Protein AF-A0A3N5EL85-F1 (afdb_monomer)

Radius of gyration: 23.12 Å; Cα contacts (8 Å, |Δi|>4): 256; chains: 1; bounding box: 47×36×67 Å

pLDDT: mean 87.94, std 15.27, range [42.03, 98.69]

Secondary structure (DSSP, 8-state):
----PPP----TTSHHHHSPPPPEEEE-SBTTBPPTTBPBP-SS-EEEE-TTS-EEEPTT--TT-EEEEETTEEEEE-GGG--TT-EEEE-S-SBSTTSEEE-TTTT-----S-S-S--SS-S--TT---HHHHHHHHHHHHHHHHHS-------

Foldseek 3Di:
DDDPFAFDDDDCVDPLNQPFAAFAWDWAQAQLGRDPQFDFFDQFWKWAQHNVRDTATEPPGDGRWWWFDDPPHIYTGHSNRHHGGGTTGGDDDAVRNNRMHGDPCGRDDPDDDDPPPDDPCPDDDPPPDDVVVVVVVVVVCVVCVPVHDDDDDDD

Structure (mmCIF, N/CA/C/O backbone):
data_AF-A0A3N5EL85-F1
#
_entry.id   AF-A0A3N5EL85-F1
#
loop_
_atom_site.group_PDB
_atom_site.id
_atom_site.type_symbol
_atom_site.label_atom_id
_atom_site.label_alt_id
_atom_site.label_comp_id
_atom_site.label_asym_id
_atom_site.label_entity_id
_atom_site.label_seq_id
_atom_site.pdbx_PDB_ins_code
_atom_site.Cartn_x
_atom_site.Cartn_y
_atom_site.Cartn_z
_atom_site.occupancy
_atom_site.B_iso_or_equiv
_atom_site.auth_seq_id
_atom_site.auth_comp_id
_atom_site.auth_asym_id
_atom_site.auth_atom_id
_atom_site.pdbx_PDB_model_num
ATOM 1 N N . MET A 1 1 ? 32.805 -0.868 5.037 1.00 51.78 1 MET A N 1
ATOM 2 C CA . MET A 1 1 ? 31.927 -0.209 6.027 1.00 51.78 1 MET A CA 1
ATOM 3 C C . MET A 1 1 ? 30.800 -1.168 6.347 1.00 51.78 1 MET A C 1
ATOM 5 O O . MET A 1 1 ? 30.088 -1.551 5.430 1.00 51.78 1 MET A O 1
ATOM 9 N N . GLN A 1 2 ? 30.685 -1.606 7.598 1.00 52.22 2 GLN A N 1
ATOM 10 C CA . GLN A 1 2 ? 29.563 -2.425 8.049 1.00 52.22 2 GLN A CA 1
ATOM 11 C C . GLN A 1 2 ? 28.495 -1.452 8.562 1.00 52.22 2 GLN A C 1
ATOM 13 O O . GLN A 1 2 ? 28.734 -0.731 9.527 1.00 52.22 2 GLN A O 1
ATOM 18 N N . LEU A 1 3 ? 27.382 -1.330 7.837 1.00 61.56 3 LEU A N 1
ATOM 19 C CA . LEU A 1 3 ? 26.259 -0.482 8.236 1.00 61.56 3 LEU A CA 1
ATOM 20 C C . LEU A 1 3 ? 25.471 -1.222 9.322 1.00 61.56 3 LEU A C 1
ATOM 22 O O . LEU A 1 3 ? 24.742 -2.161 9.017 1.00 61.56 3 LEU A O 1
ATOM 26 N N . ASN A 1 4 ? 25.634 -0.814 10.580 1.00 74.62 4 ASN A N 1
ATOM 27 C CA . ASN A 1 4 ? 24.782 -1.268 11.679 1.00 74.62 4 ASN A CA 1
ATOM 28 C C . ASN A 1 4 ? 23.545 -0.367 11.735 1.00 74.62 4 ASN A C 1
ATOM 30 O O . ASN A 1 4 ? 23.573 0.691 12.358 1.00 74.62 4 ASN A O 1
ATOM 34 N N . LEU A 1 5 ? 22.485 -0.768 11.035 1.00 78.88 5 LEU A N 1
ATOM 35 C CA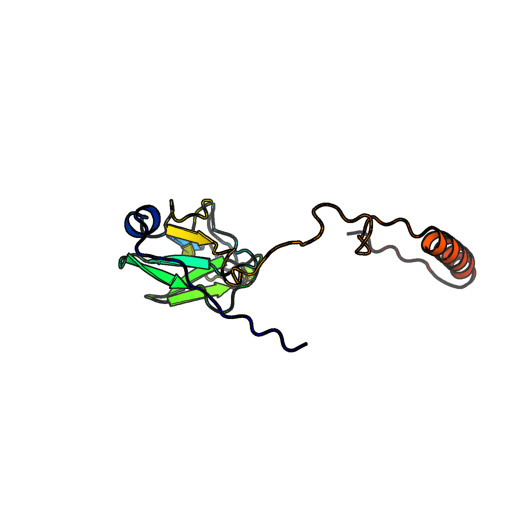 . LEU A 1 5 ? 21.182 -0.106 11.081 1.00 78.88 5 LEU A CA 1
ATOM 36 C C . LEU A 1 5 ? 20.292 -0.836 12.089 1.00 78.88 5 LEU A C 1
ATOM 38 O O . LEU A 1 5 ? 20.000 -2.018 11.913 1.00 78.88 5 LEU A O 1
ATOM 42 N N . THR A 1 6 ? 19.858 -0.131 13.131 1.00 87.75 6 THR A N 1
ATOM 43 C CA . THR A 1 6 ? 18.877 -0.639 14.098 1.00 87.75 6 THR A CA 1
ATOM 44 C C . THR A 1 6 ? 17.497 -0.112 13.730 1.00 87.75 6 THR A C 1
ATOM 46 O O . THR A 1 6 ? 17.339 1.083 13.485 1.00 87.75 6 THR A O 1
ATOM 49 N N . TYR A 1 7 ? 16.505 -1.001 13.691 1.00 90.00 7 TYR A N 1
ATOM 50 C CA . TYR A 1 7 ? 15.111 -0.621 13.488 1.00 90.00 7 TYR A CA 1
ATOM 51 C C . TYR A 1 7 ? 14.516 -0.039 14.775 1.00 90.00 7 TYR A C 1
ATOM 53 O O . TYR A 1 7 ? 14.559 -0.687 15.822 1.00 90.00 7 TYR A O 1
ATOM 61 N N . SER A 1 8 ? 13.911 1.141 14.681 1.00 92.44 8 SER A N 1
ATOM 62 C CA . SER A 1 8 ? 13.157 1.778 15.762 1.00 92.44 8 SER A CA 1
ATOM 63 C C . SER A 1 8 ? 11.663 1.740 15.427 1.00 92.44 8 SER A C 1
ATOM 65 O O . SER A 1 8 ? 11.279 2.367 14.438 1.00 92.44 8 SER A O 1
ATOM 67 N N . PRO A 1 9 ? 10.804 1.034 16.190 1.00 93.38 9 PRO A N 1
ATOM 68 C CA . PRO A 1 9 ? 9.358 1.039 15.958 1.00 93.38 9 PRO A CA 1
ATOM 69 C C . PRO A 1 9 ? 8.725 2.397 16.322 1.00 93.38 9 PRO A C 1
ATOM 71 O O . PRO A 1 9 ? 9.336 3.174 17.062 1.00 93.38 9 PRO A O 1
ATOM 74 N N . PRO A 1 10 ? 7.505 2.696 15.834 1.00 94.88 10 PRO A N 1
ATOM 75 C CA . PRO A 1 10 ? 6.747 3.859 16.283 1.00 94.88 10 PRO A CA 1
ATOM 76 C C . PRO A 1 10 ? 6.469 3.815 17.789 1.00 94.88 10 PRO A C 1
ATOM 78 O O . PRO A 1 10 ? 6.259 2.748 18.370 1.00 94.88 10 PRO A O 1
ATOM 81 N N . ASP A 1 11 ? 6.404 4.988 18.414 1.00 94.94 11 ASP A N 1
ATOM 82 C CA . ASP A 1 11 ? 5.936 5.110 19.791 1.00 94.94 11 ASP A CA 1
ATOM 83 C C . ASP A 1 11 ? 4.402 5.091 19.832 1.00 94.94 11 ASP A C 1
ATOM 85 O O . ASP A 1 11 ? 3.731 6.118 19.711 1.00 94.94 11 ASP A O 1
ATOM 89 N N . PHE A 1 12 ? 3.833 3.902 20.025 1.00 95.69 12 PHE A N 1
ATOM 90 C CA . PHE A 1 12 ? 2.384 3.712 20.134 1.00 95.69 12 PHE A CA 1
ATOM 91 C C . PHE A 1 12 ? 1.773 4.302 21.413 1.00 95.69 12 PHE A C 1
ATOM 93 O O . PHE A 1 12 ? 0.557 4.225 21.591 1.00 95.69 12 PHE A O 1
ATOM 100 N N . THR A 1 13 ? 2.570 4.900 22.308 1.00 94.81 13 THR A N 1
ATOM 101 C CA . THR A 1 13 ? 2.041 5.648 23.456 1.00 94.81 13 THR A CA 1
ATOM 102 C C . THR A 1 13 ? 1.599 7.066 23.095 1.00 94.81 13 THR A C 1
ATOM 104 O O . THR A 1 13 ? 0.884 7.704 23.869 1.00 94.81 13 THR A O 1
ATOM 107 N N . LEU A 1 14 ? 1.958 7.556 21.903 1.00 95.12 14 LEU A N 1
ATOM 108 C CA . LEU A 1 14 ? 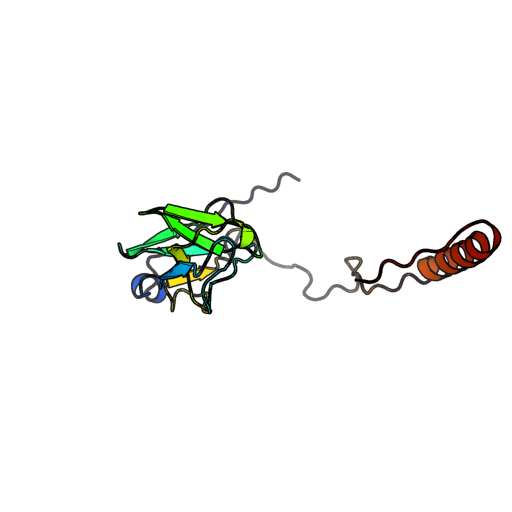1.581 8.891 21.456 1.00 95.12 14 LEU A CA 1
ATOM 109 C C . LEU A 1 14 ? 0.052 9.029 21.340 1.00 95.12 14 LEU A C 1
ATOM 111 O O . LEU A 1 14 ? -0.594 8.170 20.732 1.00 95.12 14 LEU A O 1
ATOM 115 N N . PRO A 1 15 ? -0.548 10.135 21.832 1.00 94.75 15 PRO A N 1
ATOM 116 C CA . PRO A 1 15 ? -2.002 10.286 21.868 1.00 94.75 15 PRO A CA 1
ATOM 117 C C . PRO A 1 15 ? -2.688 10.132 20.509 1.00 94.75 15 PRO A C 1
ATOM 119 O O . PRO A 1 15 ? -3.787 9.592 20.443 1.00 94.75 15 PRO A O 1
ATOM 122 N N . HIS A 1 16 ? -2.060 10.583 19.421 1.00 93.94 16 HIS A N 1
ATOM 123 C CA . HIS A 1 16 ? -2.655 10.456 18.090 1.00 93.94 16 HIS A CA 1
ATOM 124 C C . HIS A 1 16 ? -2.750 8.990 17.638 1.00 93.94 16 HIS A C 1
ATOM 126 O O . HIS A 1 16 ? -3.775 8.617 17.086 1.00 93.94 16 HIS A O 1
ATOM 132 N N . LEU A 1 17 ? -1.766 8.143 17.971 1.00 96.50 17 LEU A N 1
ATOM 133 C CA . LEU A 1 17 ? -1.780 6.710 17.649 1.00 96.50 17 LEU A CA 1
ATOM 134 C C . LEU A 1 17 ? -2.629 5.886 18.618 1.00 96.50 17 LEU A C 1
ATOM 136 O O . LEU A 1 17 ? -3.220 4.888 18.206 1.00 96.50 17 LEU A O 1
ATOM 140 N N . GLN A 1 18 ? -2.720 6.288 19.891 1.00 96.19 18 GLN A N 1
ATOM 141 C CA . GLN A 1 18 ? -3.610 5.654 20.873 1.00 96.19 18 GLN A CA 1
ATOM 142 C C . GLN A 1 18 ? -5.088 5.919 20.576 1.00 96.19 18 GLN A C 1
ATOM 144 O O . GLN A 1 18 ? -5.925 5.035 20.775 1.00 96.19 18 GLN A O 1
ATOM 149 N N . ASN A 1 19 ? -5.412 7.098 20.042 1.00 95.81 19 ASN A N 1
ATOM 150 C CA . ASN A 1 19 ? -6.785 7.502 19.730 1.00 95.81 19 ASN A CA 1
ATOM 151 C C . ASN A 1 19 ? -7.206 7.226 18.277 1.00 95.81 19 ASN A C 1
ATOM 153 O O . ASN A 1 19 ? -8.361 7.472 17.937 1.00 95.81 19 ASN A O 1
ATOM 157 N N . SER A 1 20 ? -6.313 6.701 17.433 1.00 97.69 20 SER A N 1
ATOM 158 C CA . SER A 1 20 ? -6.660 6.253 16.080 1.00 97.69 20 SER A CA 1
ATOM 159 C C . SER A 1 20 ? -7.846 5.276 16.055 1.00 97.69 20 SER A C 1
ATOM 161 O O . SER A 1 20 ? -7.982 4.424 16.935 1.00 97.69 20 SER A O 1
ATOM 163 N N . PRO A 1 21 ? -8.704 5.326 15.030 1.00 97.94 21 PRO A N 1
ATOM 164 C CA . PRO A 1 21 ? -9.696 4.282 14.823 1.00 97.94 21 PRO A CA 1
ATOM 165 C C . PRO A 1 21 ? -9.027 2.982 14.352 1.00 97.94 21 PRO A C 1
ATOM 167 O O . PRO A 1 21 ? -7.876 2.970 13.913 1.00 97.94 21 PRO A O 1
ATOM 170 N N . ALA A 1 22 ? -9.771 1.878 14.406 1.00 98.12 22 ALA A N 1
ATOM 171 C CA . ALA A 1 22 ? -9.407 0.693 13.638 1.00 98.12 22 ALA A CA 1
ATOM 172 C C . ALA A 1 22 ? -9.514 0.996 12.138 1.00 98.12 22 ALA A C 1
ATOM 174 O O . ALA A 1 22 ? -10.417 1.722 11.710 1.00 98.12 22 ALA A O 1
ATOM 175 N N . ALA A 1 23 ? -8.618 0.408 11.350 1.00 98.38 23 ALA A N 1
ATOM 176 C CA . ALA A 1 23 ? -8.619 0.575 9.911 1.00 98.38 23 ALA A CA 1
ATOM 177 C C . ALA A 1 23 ? -9.920 0.060 9.300 1.00 98.38 23 ALA A C 1
ATOM 179 O O . ALA A 1 23 ? -10.430 -1.011 9.649 1.00 98.38 23 ALA A O 1
ATOM 180 N N . ARG A 1 24 ? -10.466 0.834 8.363 1.00 98.38 24 ARG A N 1
ATOM 181 C CA . ARG A 1 24 ? -11.668 0.435 7.639 1.00 98.38 24 ARG A CA 1
ATOM 182 C C . ARG A 1 24 ? -11.307 -0.645 6.628 1.00 98.38 24 ARG A C 1
ATOM 184 O O . ARG A 1 24 ? -10.319 -0.527 5.907 1.00 98.38 24 ARG A O 1
ATOM 191 N N . LEU A 1 25 ? -12.142 -1.678 6.560 1.00 98.44 25 LEU A N 1
ATOM 192 C CA . LEU A 1 25 ? -11.962 -2.803 5.650 1.00 98.44 25 LEU A CA 1
ATOM 193 C C . LEU A 1 25 ? -13.159 -2.910 4.711 1.00 98.44 25 LEU A C 1
ATOM 195 O O . LEU A 1 25 ? -14.302 -2.796 5.156 1.00 98.44 25 LEU A O 1
ATOM 199 N N . LEU A 1 26 ? -12.904 -3.167 3.431 1.00 98.56 26 LEU A N 1
ATOM 200 C CA . LEU A 1 26 ? -13.935 -3.510 2.454 1.00 98.56 26 LEU A CA 1
ATOM 201 C C . LEU A 1 26 ? -13.591 -4.838 1.774 1.00 98.56 26 LEU A C 1
ATOM 203 O O . LEU A 1 26 ? -12.414 -5.107 1.529 1.00 98.56 26 LEU A O 1
ATOM 207 N N . PRO A 1 27 ? -14.593 -5.671 1.447 1.00 98.50 27 PRO A N 1
ATOM 208 C CA . PRO A 1 27 ? -14.347 -6.895 0.704 1.00 98.50 27 PRO A CA 1
ATOM 209 C C . PRO A 1 27 ? -13.904 -6.574 -0.729 1.00 98.50 27 PRO A C 1
ATOM 211 O O . PRO A 1 27 ? -14.482 -5.702 -1.384 1.00 98.50 27 PRO A O 1
ATOM 214 N N . ALA A 1 28 ? -12.932 -7.322 -1.248 1.00 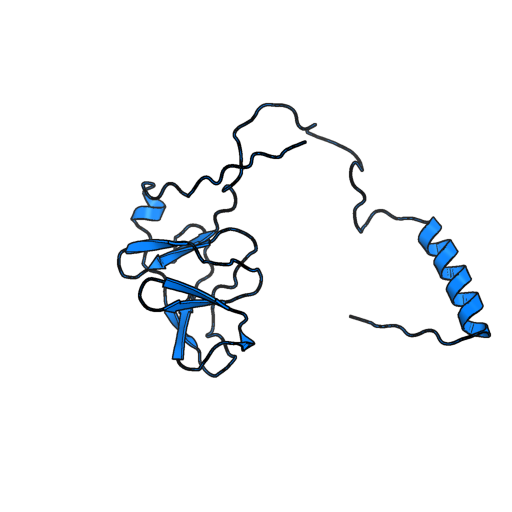98.50 28 ALA A N 1
ATOM 215 C CA . ALA A 1 28 ? -12.598 -7.315 -2.669 1.00 98.50 28 ALA A CA 1
ATOM 216 C C . ALA A 1 28 ? -13.835 -7.661 -3.515 1.00 98.50 28 ALA A C 1
ATOM 218 O O . ALA A 1 28 ? -14.557 -8.626 -3.230 1.00 98.50 28 ALA A O 1
ATOM 219 N N . THR A 1 29 ? -14.088 -6.869 -4.558 1.00 95.12 29 THR A N 1
ATOM 220 C CA . THR A 1 29 ? -15.327 -6.938 -5.353 1.00 95.12 29 THR A CA 1
ATOM 221 C C . THR A 1 29 ? -15.365 -8.172 -6.257 1.00 95.12 29 THR A C 1
ATOM 223 O O . THR A 1 29 ? -16.432 -8.756 -6.477 1.00 95.12 29 THR A O 1
ATOM 226 N N . ALA A 1 30 ? -14.196 -8.609 -6.730 1.00 98.12 30 ALA A N 1
ATOM 227 C CA . ALA A 1 30 ? -13.974 -9.833 -7.488 1.00 98.12 30 ALA A CA 1
ATOM 228 C C . ALA A 1 30 ? -12.516 -10.303 -7.345 1.00 98.12 30 ALA A C 1
ATOM 230 O O . ALA A 1 30 ? -11.673 -9.598 -6.789 1.00 98.12 30 ALA A O 1
ATOM 231 N N . ASP A 1 31 ? -12.213 -11.482 -7.887 1.00 98.62 31 ASP A N 1
ATOM 232 C CA . ASP A 1 31 ? -10.838 -11.964 -8.001 1.00 98.62 31 ASP A CA 1
ATOM 233 C C . ASP A 1 31 ? -9.979 -10.958 -8.778 1.00 98.62 31 ASP A C 1
ATOM 235 O O . ASP A 1 31 ? -10.336 -10.525 -9.873 1.00 98.62 31 ASP A O 1
ATOM 239 N N . GLY A 1 32 ? -8.842 -10.581 -8.196 1.00 98.06 32 GLY A N 1
ATOM 240 C CA . GLY A 1 32 ? -7.911 -9.619 -8.774 1.00 98.06 32 GLY A CA 1
ATOM 241 C C . GLY A 1 32 ? -8.341 -8.148 -8.705 1.00 98.06 32 GLY A C 1
ATOM 242 O O . GLY A 1 32 ? -7.611 -7.304 -9.225 1.00 98.06 32 GLY A O 1
ATOM 243 N N . ILE A 1 33 ? -9.491 -7.822 -8.094 1.00 97.88 33 ILE A N 1
ATOM 244 C CA . ILE A 1 33 ? -10.041 -6.457 -8.060 1.00 97.88 33 ILE A CA 1
ATOM 245 C C . ILE A 1 33 ? -10.127 -5.946 -6.617 1.00 97.88 33 ILE A C 1
ATOM 247 O O . ILE A 1 33 ? -10.951 -6.401 -5.820 1.00 97.88 33 ILE A O 1
ATOM 251 N N . ALA A 1 34 ? -9.284 -4.963 -6.296 1.00 97.62 34 ALA A N 1
ATOM 252 C CA . ALA A 1 34 ? -9.330 -4.249 -5.023 1.00 97.62 34 ALA A CA 1
ATOM 253 C C . ALA A 1 34 ? -10.588 -3.363 -4.931 1.00 97.62 34 ALA A C 1
ATOM 255 O O . ALA A 1 34 ? -11.058 -2.865 -5.957 1.00 97.62 34 ALA A O 1
ATOM 256 N N . PRO A 1 35 ? -11.149 -3.151 -3.729 1.00 98.06 35 PRO A N 1
ATOM 257 C CA . PRO A 1 35 ? -12.268 -2.236 -3.554 1.00 98.06 35 PRO A CA 1
ATOM 258 C C . PRO A 1 35 ? -11.843 -0.777 -3.763 1.00 98.06 35 PRO A C 1
ATOM 260 O O . PRO A 1 35 ? -10.672 -0.414 -3.611 1.00 98.06 35 PRO A O 1
ATOM 263 N N . ASP A 1 36 ? -12.819 0.079 -4.058 1.00 97.44 36 ASP A N 1
ATOM 264 C CA . ASP A 1 36 ? -12.594 1.517 -4.186 1.00 97.44 36 ASP A CA 1
ATOM 265 C C . ASP A 1 36 ? -11.978 2.098 -2.908 1.00 97.44 36 ASP A C 1
ATOM 267 O O . ASP A 1 36 ? -12.421 1.833 -1.787 1.00 97.44 36 ASP A O 1
ATOM 271 N N . GLY A 1 37 ? -10.947 2.925 -3.089 1.00 96.88 37 GLY A N 1
ATOM 272 C CA . GLY A 1 37 ? -10.246 3.562 -1.977 1.00 96.88 37 GLY A CA 1
ATOM 273 C C . GLY A 1 37 ? -9.314 2.636 -1.195 1.00 96.88 37 GLY A C 1
ATOM 274 O O . GLY A 1 37 ? -8.946 2.996 -0.079 1.00 96.88 37 GLY A O 1
ATOM 275 N N . PHE A 1 38 ? -8.923 1.479 -1.747 1.00 97.44 38 PHE A N 1
ATOM 276 C CA . PHE A 1 38 ? -7.868 0.657 -1.152 1.00 97.44 38 PHE A CA 1
ATOM 277 C C . PHE A 1 38 ? -6.599 1.473 -0.881 1.00 97.44 38 PHE A C 1
ATOM 279 O O . PHE A 1 38 ? -6.217 2.355 -1.666 1.00 97.44 38 PHE A O 1
ATOM 286 N N . HIS A 1 39 ? -5.956 1.152 0.238 1.00 97.88 39 HIS A N 1
ATOM 287 C CA . HIS A 1 39 ? -4.645 1.688 0.569 1.00 97.88 39 HIS A CA 1
ATOM 288 C C . HIS A 1 39 ? -3.580 0.945 -0.237 1.00 97.88 39 HIS A C 1
ATOM 290 O O . HIS A 1 39 ? -3.455 -0.278 -0.126 1.00 97.88 39 HIS A O 1
ATOM 296 N N . ALA A 1 40 ? -2.854 1.679 -1.078 1.00 96.75 40 ALA A N 1
ATOM 297 C CA . ALA A 1 40 ? -1.729 1.150 -1.836 1.00 96.75 40 ALA A CA 1
ATOM 298 C C . ALA A 1 40 ? -0.464 1.308 -0.994 1.00 96.75 40 ALA A C 1
ATOM 300 O O . ALA A 1 40 ? -0.147 2.415 -0.565 1.00 96.75 40 ALA A O 1
ATOM 301 N N . THR A 1 41 ? 0.246 0.210 -0.764 1.00 97.12 41 THR A N 1
ATOM 302 C CA . THR A 1 41 ? 1.453 0.223 0.063 1.00 97.12 41 THR A CA 1
ATOM 303 C C . THR A 1 41 ? 2.604 0.961 -0.620 1.00 97.12 41 THR A C 1
ATOM 305 O O . THR A 1 41 ? 2.797 0.910 -1.839 1.00 97.12 41 THR A O 1
ATOM 308 N N . SER A 1 42 ? 3.403 1.622 0.203 1.00 94.88 42 SER A N 1
ATOM 309 C CA . SER A 1 42 ? 4.683 2.243 -0.106 1.00 94.88 42 SER A CA 1
ATOM 310 C C . SER A 1 42 ? 5.836 1.234 0.014 1.00 94.88 42 SER A C 1
ATOM 312 O O . SER A 1 42 ? 5.649 0.022 0.133 1.00 94.88 42 SER A O 1
ATOM 314 N N . ASN A 1 43 ? 7.068 1.737 -0.026 1.00 92.88 43 ASN A N 1
ATOM 315 C CA . ASN A 1 43 ? 8.277 0.982 0.288 1.00 92.88 43 ASN A CA 1
ATOM 316 C C . ASN A 1 43 ? 8.731 1.126 1.755 1.00 92.88 43 ASN A C 1
ATOM 318 O O . ASN A 1 43 ? 9.774 0.576 2.118 1.00 92.88 43 ASN A O 1
ATOM 322 N N . PHE A 1 44 ? 7.998 1.871 2.586 1.00 94.81 44 PHE A N 1
ATOM 323 C CA . PHE A 1 44 ? 8.287 2.008 4.009 1.00 94.81 44 PHE A CA 1
ATOM 324 C C . PHE A 1 44 ? 7.593 0.909 4.836 1.00 94.81 44 PHE A C 1
ATOM 326 O O . PHE A 1 44 ? 6.678 0.232 4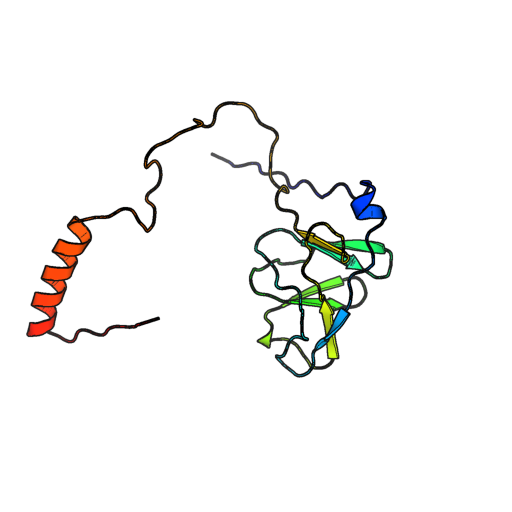.359 1.00 94.81 44 PHE A O 1
ATOM 333 N N . PRO A 1 45 ? 8.037 0.676 6.084 1.00 95.75 45 PRO A N 1
ATOM 334 C CA . PRO A 1 45 ? 7.279 -0.117 7.044 1.00 95.75 45 PRO A CA 1
ATOM 335 C C . PRO A 1 45 ? 5.926 0.534 7.325 1.00 95.75 45 PRO A C 1
ATOM 337 O O . PRO A 1 45 ? 5.866 1.726 7.620 1.00 95.75 45 PRO A O 1
ATOM 340 N N . GLU A 1 46 ? 4.858 -0.253 7.292 1.00 97.69 46 GLU A N 1
ATOM 341 C CA . GLU A 1 46 ? 3.496 0.238 7.501 1.00 97.69 46 GLU A CA 1
ATOM 342 C C . GLU A 1 46 ? 2.801 -0.549 8.599 1.00 97.69 46 GLU A C 1
ATOM 344 O O . GLU A 1 46 ? 2.921 -1.772 8.667 1.00 97.69 46 GLU A O 1
ATOM 349 N N . TYR A 1 47 ? 2.073 0.153 9.459 1.00 97.81 47 TYR A N 1
ATOM 350 C CA . TYR A 1 47 ? 1.310 -0.433 10.548 1.00 97.81 47 TYR A CA 1
ATOM 351 C C . TYR A 1 47 ? -0.174 -0.186 10.339 1.00 97.81 47 TYR A C 1
ATOM 353 O O . TYR A 1 47 ? -0.585 0.934 10.038 1.00 97.81 47 TYR A O 1
ATOM 361 N N . ILE A 1 48 ? -0.977 -1.221 10.569 1.00 98.31 48 ILE A N 1
ATOM 362 C CA . ILE A 1 48 ? -2.434 -1.149 10.490 1.00 98.31 48 ILE A CA 1
ATOM 363 C C . ILE A 1 48 ? -3.018 -1.413 11.866 1.00 98.31 48 ILE A C 1
ATOM 365 O O . ILE A 1 48 ? -2.684 -2.407 12.514 1.00 98.31 48 ILE A O 1
ATOM 369 N N . ARG A 1 49 ? -3.901 -0.522 12.311 1.00 98.19 49 ARG A N 1
ATOM 370 C CA . ARG A 1 49 ? -4.632 -0.692 13.559 1.00 98.19 49 ARG A CA 1
ATOM 371 C C . ARG A 1 49 ? -5.809 -1.629 13.335 1.00 98.19 49 ARG A C 1
ATOM 373 O O . ARG A 1 49 ? -6.773 -1.272 12.660 1.00 98.19 49 ARG A O 1
ATOM 380 N N . LEU A 1 50 ? -5.743 -2.829 13.897 1.00 97.31 50 LEU A N 1
ATOM 381 C CA . LEU A 1 50 ? -6.823 -3.807 13.794 1.00 97.31 50 LEU A CA 1
ATOM 382 C C . LEU A 1 50 ? -7.970 -3.482 14.759 1.00 97.31 50 LEU A C 1
ATOM 384 O O . LEU A 1 50 ? -7.846 -2.662 15.669 1.00 97.31 50 LEU A O 1
ATOM 388 N N . ALA A 1 51 ? -9.106 -4.159 14.572 1.00 94.94 51 ALA A N 1
ATOM 389 C CA . ALA A 1 51 ? -10.308 -3.962 15.385 1.00 94.94 51 ALA A CA 1
ATOM 390 C C . ALA A 1 51 ? -10.093 -4.219 16.892 1.00 94.94 51 ALA A C 1
ATOM 392 O O . ALA A 1 51 ? -10.807 -3.641 17.707 1.00 94.94 51 ALA A O 1
ATOM 393 N N . GLY A 1 52 ? -9.111 -5.047 17.271 1.00 92.31 52 GLY A N 1
ATOM 394 C CA . GLY A 1 52 ? -8.736 -5.272 18.672 1.00 92.31 52 GLY A CA 1
ATOM 395 C C . GLY A 1 52 ? -7.911 -4.136 19.296 1.00 92.31 52 GLY A C 1
ATOM 396 O O . GLY A 1 52 ? -7.640 -4.165 20.496 1.00 92.31 52 GLY A O 1
ATOM 397 N N . GLY A 1 53 ? -7.557 -3.113 18.511 1.00 93.81 53 GLY A N 1
ATOM 398 C CA . GLY A 1 53 ? -6.801 -1.939 18.940 1.00 93.81 53 GLY A CA 1
ATOM 399 C C . GLY A 1 53 ? -5.287 -2.070 18.783 1.00 93.81 53 GLY A C 1
ATOM 400 O O . GLY A 1 53 ? -4.587 -1.076 18.964 1.00 93.81 53 GLY A O 1
ATOM 401 N N . GLU A 1 54 ? -4.781 -3.251 18.429 1.00 95.38 54 GLU A N 1
ATOM 402 C CA . GLU A 1 54 ? -3.368 -3.488 18.162 1.00 95.38 54 GLU A CA 1
ATOM 403 C C . GLU A 1 54 ? -2.916 -2.861 16.839 1.00 95.38 54 GLU A C 1
ATOM 405 O O . GLU A 1 54 ? -3.611 -2.932 15.825 1.00 95.38 54 GLU A O 1
ATOM 410 N N . TRP A 1 55 ? -1.718 -2.278 16.846 1.00 97.81 55 TRP A N 1
ATOM 411 C CA . TRP A 1 55 ? -1.007 -1.887 15.634 1.00 97.81 55 TRP A CA 1
ATOM 412 C C . TRP A 1 55 ? -0.167 -3.063 15.145 1.00 97.81 55 TRP A C 1
ATOM 414 O O . TRP A 1 55 ? 0.747 -3.507 15.841 1.00 97.81 55 TRP A O 1
ATOM 424 N N . VAL A 1 56 ? -0.470 -3.562 13.951 1.00 97.69 56 VAL A N 1
ATOM 425 C CA . VAL A 1 56 ? 0.211 -4.714 13.351 1.00 97.69 56 VAL A CA 1
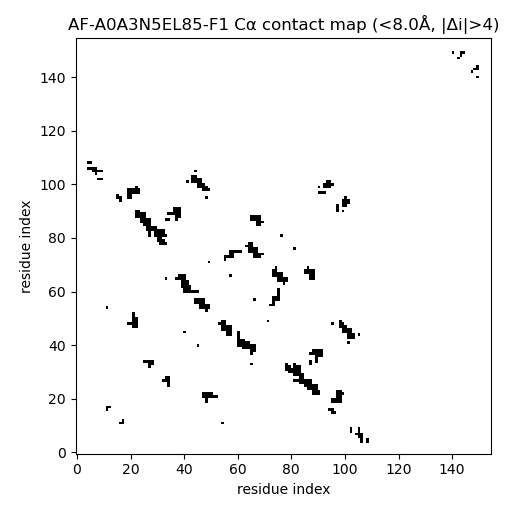ATOM 426 C C . VAL 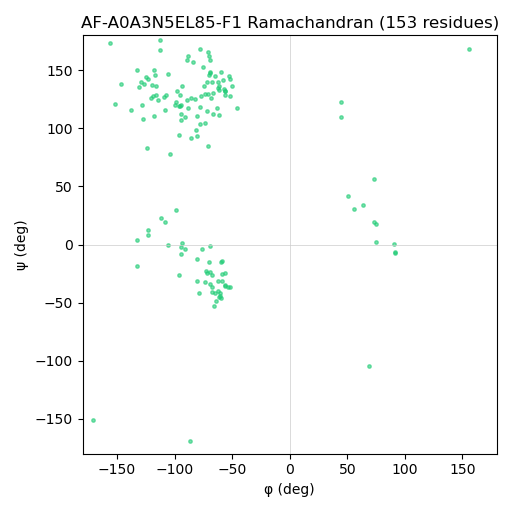A 1 56 ? 1.077 -4.244 12.194 1.00 97.69 56 VAL A C 1
ATOM 428 O O . VAL A 1 56 ? 0.596 -3.546 11.305 1.00 97.69 56 VAL A O 1
ATOM 431 N N . LEU A 1 57 ? 2.357 -4.620 12.217 1.00 97.31 57 LEU A N 1
ATOM 432 C CA . LEU A 1 57 ? 3.300 -4.346 11.134 1.00 97.31 57 LEU A CA 1
ATOM 433 C C . LEU A 1 57 ? 2.962 -5.212 9.917 1.00 97.31 57 LEU A C 1
ATOM 435 O O . LEU A 1 57 ? 2.847 -6.431 10.037 1.00 97.31 57 LEU A O 1
ATOM 439 N N . ALA A 1 58 ? 2.862 -4.593 8.745 1.00 96.94 58 ALA A N 1
ATOM 440 C CA . ALA A 1 58 ? 2.716 -5.287 7.476 1.00 96.94 58 ALA A CA 1
ATOM 441 C C . ALA A 1 58 ? 3.961 -6.160 7.190 1.00 96.94 58 ALA A C 1
ATOM 443 O O . ALA A 1 58 ? 5.069 -5.621 7.064 1.00 96.94 58 ALA A O 1
ATOM 444 N N . PRO A 1 59 ? 3.819 -7.496 7.096 1.00 95.56 59 PRO A N 1
ATOM 445 C CA . PRO A 1 59 ? 4.944 -8.377 6.810 1.00 95.56 59 PRO A CA 1
ATOM 446 C C . PRO A 1 59 ? 5.336 -8.286 5.335 1.00 95.56 59 PRO A C 1
ATOM 448 O O . PRO A 1 59 ? 4.495 -8.017 4.483 1.00 95.56 59 PRO A O 1
ATOM 451 N N . GLU A 1 60 ? 6.610 -8.545 5.031 1.00 91.81 60 GLU A N 1
ATOM 452 C CA . GLU A 1 60 ? 7.112 -8.622 3.646 1.00 91.81 60 GLU A CA 1
ATOM 453 C C . GLU A 1 60 ? 6.724 -7.397 2.786 1.00 91.81 60 GLU A C 1
ATOM 455 O O . GLU A 1 60 ? 6.324 -7.538 1.629 1.00 91.81 60 GLU A O 1
ATOM 460 N N . SER A 1 61 ? 6.823 -6.189 3.369 1.00 83.75 61 SER A N 1
ATOM 461 C CA . SER A 1 61 ? 6.381 -4.938 2.734 1.00 83.75 61 SER A CA 1
ATOM 462 C C . SER A 1 61 ? 6.927 -4.776 1.312 1.00 83.75 61 SER A C 1
ATOM 464 O O . SER A 1 61 ? 8.103 -5.029 1.024 1.00 83.75 61 SER A O 1
ATOM 466 N N . ARG A 1 62 ? 6.045 -4.332 0.418 1.00 89.69 62 ARG A N 1
ATOM 467 C CA . ARG A 1 62 ? 6.305 -4.115 -1.000 1.00 89.69 62 ARG A CA 1
ATOM 468 C C . ARG A 1 62 ? 5.470 -2.936 -1.477 1.00 89.69 62 ARG A C 1
ATOM 470 O O . ARG A 1 62 ? 4.284 -2.882 -1.181 1.00 89.69 62 ARG A O 1
ATOM 477 N N . MET A 1 63 ? 6.067 -2.079 -2.298 1.00 95.56 63 MET A N 1
ATOM 478 C CA . MET A 1 63 ? 5.360 -0.982 -2.957 1.00 95.56 63 MET A CA 1
ATOM 479 C C . MET A 1 63 ? 4.373 -1.495 -4.017 1.00 95.56 63 MET A C 1
ATOM 481 O O . MET A 1 63 ? 4.633 -2.510 -4.670 1.00 95.56 63 MET A O 1
ATOM 485 N N . ASP A 1 64 ? 3.271 -0.770 -4.197 1.00 95.69 64 ASP A N 1
ATOM 486 C CA . ASP A 1 64 ? 2.196 -1.063 -5.156 1.00 95.69 64 ASP A CA 1
ATOM 487 C C . ASP A 1 64 ? 1.456 -2.386 -4.873 1.00 95.69 64 ASP A C 1
ATOM 489 O O . ASP A 1 64 ? 1.018 -3.099 -5.784 1.00 95.69 64 ASP A O 1
ATOM 493 N N . ALA A 1 65 ? 1.318 -2.737 -3.594 1.00 97.12 65 ALA A N 1
ATOM 494 C CA . ALA A 1 65 ? 0.542 -3.880 -3.128 1.00 97.12 65 ALA A CA 1
ATOM 495 C C . ALA A 1 65 ? -0.701 -3.427 -2.339 1.00 97.12 65 ALA A C 1
ATOM 497 O O . ALA A 1 65 ? -0.947 -2.238 -2.132 1.00 97.12 65 ALA A O 1
ATOM 498 N N . VAL A 1 66 ? -1.521 -4.401 -1.948 1.00 97.75 66 VAL A N 1
ATOM 499 C CA . VAL A 1 66 ? -2.713 -4.215 -1.118 1.00 97.75 66 VAL A CA 1
ATOM 500 C C . VAL A 1 66 ? -2.561 -4.981 0.190 1.00 97.75 66 VAL A C 1
ATOM 502 O O . VAL A 1 66 ? -1.921 -6.035 0.235 1.00 97.75 66 VAL A O 1
ATOM 505 N N . LEU A 1 67 ? -3.184 -4.462 1.245 1.00 98.12 67 LEU A N 1
ATOM 506 C CA . LEU A 1 67 ? -3.195 -5.075 2.570 1.00 98.12 67 LEU A CA 1
ATOM 507 C C . LEU A 1 67 ? -4.500 -5.830 2.793 1.00 98.12 67 LEU A C 1
ATOM 509 O O . LEU A 1 67 ? -5.575 -5.229 2.777 1.00 98.12 67 LEU A O 1
ATOM 513 N N . VAL A 1 68 ? -4.398 -7.134 3.031 1.00 98.31 68 VAL A N 1
ATOM 514 C CA . VAL A 1 68 ? -5.524 -8.001 3.390 1.00 98.31 68 VAL A CA 1
ATOM 515 C C . VAL A 1 68 ? -5.420 -8.374 4.863 1.00 98.31 68 VAL A C 1
ATOM 517 O O . VAL A 1 68 ? -4.384 -8.864 5.306 1.00 98.31 68 VAL A O 1
ATOM 520 N N . VAL A 1 69 ? -6.497 -8.173 5.620 1.00 97.88 69 VAL A N 1
ATOM 521 C CA . VAL A 1 69 ? -6.575 -8.580 7.029 1.00 97.88 69 VAL A CA 1
ATOM 522 C C . VAL A 1 69 ? -7.031 -10.033 7.124 1.00 97.88 69 VAL A C 1
ATOM 524 O O . VAL A 1 69 ? -8.083 -10.401 6.599 1.00 97.88 69 VAL A O 1
ATOM 527 N N . GLN A 1 70 ? -6.257 -10.858 7.830 1.00 94.56 70 GLN A N 1
ATOM 528 C CA . GLN A 1 70 ? -6.508 -12.285 8.036 1.00 94.56 70 GLN A CA 1
ATOM 529 C C . GLN A 1 70 ? -6.544 -12.589 9.538 1.00 94.56 70 GLN A C 1
ATOM 531 O O . GLN A 1 70 ? -5.557 -12.987 10.152 1.00 94.56 70 GLN A O 1
ATOM 536 N N . GLY A 1 71 ? -7.701 -12.369 10.166 1.00 90.75 71 GLY A N 1
ATOM 537 C CA . GLY A 1 71 ? -7.842 -12.518 11.614 1.00 90.75 71 GLY A CA 1
ATOM 538 C C . GLY A 1 71 ? -7.068 -11.434 12.366 1.00 90.75 71 GLY A C 1
ATOM 539 O O . GLY A 1 71 ? -7.529 -10.297 12.425 1.00 90.75 71 GLY A O 1
ATOM 540 N N . ARG A 1 72 ? -5.921 -11.796 12.954 1.00 92.56 72 ARG A N 1
ATOM 541 C CA . ARG A 1 72 ? -5.035 -10.868 13.688 1.00 92.56 72 ARG A CA 1
ATOM 542 C C . ARG A 1 72 ? -3.763 -10.506 12.920 1.00 92.56 72 ARG A C 1
ATOM 544 O O . ARG A 1 72 ? -2.965 -9.722 13.421 1.00 92.56 72 ARG A O 1
ATOM 551 N N . ASP A 1 73 ? -3.601 -11.061 11.724 1.00 94.31 73 ASP A N 1
ATOM 552 C CA . ASP A 1 73 ? -2.432 -10.864 10.876 1.00 94.31 73 ASP A CA 1
ATOM 553 C C . ASP A 1 73 ? -2.786 -10.073 9.612 1.00 94.31 73 ASP A C 1
ATOM 555 O O . ASP A 1 73 ? -3.957 -9.877 9.259 1.00 94.31 73 ASP A O 1
ATOM 559 N N . LEU A 1 74 ? -1.741 -9.624 8.919 1.00 97.19 74 LEU A N 1
ATOM 560 C CA . LEU A 1 74 ? -1.820 -8.924 7.643 1.00 97.19 74 LEU A CA 1
ATOM 561 C C . LEU A 1 74 ? -1.132 -9.746 6.557 1.00 97.19 74 LEU A C 1
ATOM 563 O O . LEU A 1 74 ? -0.095 -10.361 6.792 1.00 97.19 74 LEU A O 1
ATOM 567 N N . ALA A 1 75 ? -1.664 -9.680 5.343 1.00 97.56 75 ALA A N 1
ATOM 568 C CA . ALA A 1 75 ? -0.991 -10.138 4.140 1.00 97.56 75 ALA A CA 1
ATOM 569 C C . ALA A 1 75 ? -0.803 -8.960 3.177 1.00 97.56 75 ALA A C 1
ATOM 571 O O . ALA A 1 75 ? -1.768 -8.276 2.834 1.00 97.56 75 ALA A O 1
ATOM 572 N N . VAL A 1 76 ? 0.433 -8.748 2.722 1.00 97.88 76 VAL A N 1
ATOM 573 C CA . VAL A 1 76 ? 0.768 -7.790 1.660 1.00 97.88 76 VAL A CA 1
ATOM 574 C C . VAL A 1 76 ? 0.802 -8.547 0.338 1.00 97.88 76 VAL A C 1
ATOM 576 O O . VAL A 1 76 ? 1.660 -9.406 0.127 1.00 97.88 76 VAL A O 1
ATOM 579 N N . ILE A 1 77 ? -0.143 -8.275 -0.562 1.00 97.31 77 ILE A N 1
ATOM 580 C CA . ILE A 1 77 ? -0.247 -9.006 -1.832 1.00 97.31 77 ILE A CA 1
ATOM 581 C C . ILE A 1 77 ? -0.422 -8.068 -3.021 1.00 97.31 77 ILE A C 1
ATOM 583 O O . ILE A 1 77 ? -1.008 -6.999 -2.921 1.00 97.31 77 ILE A O 1
ATOM 587 N N . GLU A 1 78 ? 0.056 -8.480 -4.192 1.00 97.38 78 GLU A N 1
ATOM 588 C CA . GLU A 1 78 ? -0.285 -7.795 -5.441 1.00 97.38 78 GLU A CA 1
ATOM 589 C C . GLU A 1 78 ? -1.800 -7.892 -5.681 1.00 97.38 78 GLU A C 1
ATOM 591 O O . GLU A 1 78 ? -2.372 -8.970 -5.508 1.00 97.38 78 GLU A O 1
ATOM 596 N N . ALA A 1 79 ? -2.438 -6.817 -6.158 1.00 96.12 79 ALA A N 1
ATOM 597 C CA . ALA A 1 79 ? -3.893 -6.773 -6.356 1.00 96.12 79 ALA A CA 1
ATOM 598 C C . ALA A 1 79 ? -4.432 -7.955 -7.187 1.00 96.12 79 ALA A C 1
ATOM 600 O O . ALA A 1 79 ? -5.464 -8.525 -6.851 1.00 96.12 79 ALA A O 1
ATOM 601 N N . ARG A 1 80 ? -3.678 -8.418 -8.196 1.00 97.25 80 ARG A N 1
ATOM 602 C CA . ARG A 1 80 ? -4.022 -9.591 -9.027 1.00 97.25 80 ARG A CA 1
ATOM 603 C C . ARG A 1 80 ? -4.168 -10.914 -8.256 1.00 97.25 80 ARG A C 1
ATOM 605 O O . ARG A 1 80 ? -4.638 -11.892 -8.828 1.00 97.25 80 ARG A O 1
ATOM 612 N N . ARG A 1 81 ? -3.699 -10.983 -7.005 1.00 97.88 81 ARG A N 1
ATOM 613 C CA . ARG A 1 81 ? -3.784 -12.165 -6.131 1.00 97.88 81 ARG A CA 1
ATOM 614 C C . ARG A 1 81 ? -5.001 -12.138 -5.207 1.00 97.88 81 ARG A C 1
ATOM 616 O O . ARG A 1 81 ? -5.244 -13.152 -4.559 1.00 97.88 81 ARG A O 1
ATOM 623 N N . LEU A 1 82 ? -5.736 -11.023 -5.152 1.00 98.31 82 LEU A N 1
ATOM 624 C CA . LEU A 1 82 ? -6.964 -10.918 -4.368 1.00 98.31 82 LEU A CA 1
ATOM 625 C C . LEU A 1 82 ? -7.976 -11.976 -4.797 1.00 98.31 82 LEU A C 1
ATOM 627 O O . LEU A 1 82 ? -8.147 -12.246 -5.990 1.00 98.31 82 LEU A O 1
ATOM 631 N N . ARG A 1 83 ? -8.687 -12.526 -3.821 1.00 98.56 83 ARG A N 1
ATOM 632 C CA . ARG A 1 83 ? -9.893 -13.323 -4.022 1.00 98.56 83 ARG A CA 1
ATOM 633 C C . ARG A 1 83 ? -11.109 -12.509 -3.632 1.00 98.56 83 ARG A C 1
ATOM 635 O O . ARG A 1 83 ? -11.061 -11.693 -2.713 1.00 98.56 83 ARG A O 1
ATOM 642 N N . LYS A 1 84 ? -12.222 -12.735 -4.329 1.00 98.44 84 LYS A N 1
ATOM 643 C CA . LYS A 1 84 ? -13.496 -12.102 -3.986 1.00 98.44 84 LYS A CA 1
ATOM 644 C C . LYS A 1 84 ? -13.815 -12.318 -2.501 1.00 98.44 84 LYS A C 1
ATOM 646 O O . LYS A 1 84 ? -13.867 -13.456 -2.041 1.00 98.44 84 LYS A O 1
ATOM 651 N N . GLY A 1 85 ? -14.099 -11.230 -1.788 1.00 98.38 85 GLY A N 1
ATOM 652 C CA . GLY A 1 85 ? -14.417 -11.263 -0.360 1.00 98.38 85 GLY A CA 1
ATOM 653 C C . GLY A 1 85 ? -13.225 -11.092 0.585 1.00 98.38 85 GLY A C 1
ATOM 654 O O . GLY A 1 85 ? -13.464 -10.939 1.780 1.00 98.38 85 GLY A O 1
ATOM 655 N N . ASP A 1 86 ? -11.982 -11.057 0.089 1.00 98.62 86 ASP A N 1
ATOM 656 C CA . ASP A 1 86 ? -10.819 -10.706 0.914 1.00 98.62 86 ASP A CA 1
ATOM 657 C C . ASP A 1 86 ? -11.027 -9.333 1.566 1.00 98.62 86 ASP A C 1
ATOM 659 O O . ASP A 1 86 ? -11.416 -8.377 0.894 1.00 98.62 86 ASP A O 1
ATOM 663 N N . MET A 1 87 ? -10.769 -9.223 2.871 1.00 98.56 87 MET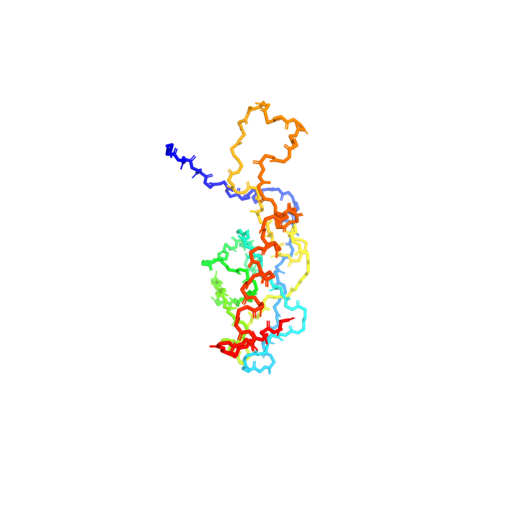 A N 1
ATOM 664 C CA . MET A 1 87 ? -10.963 -7.978 3.618 1.00 98.56 87 MET A CA 1
ATOM 665 C C . MET A 1 87 ? -9.764 -7.052 3.417 1.00 98.56 87 MET A C 1
ATOM 667 O O . MET A 1 87 ? -8.730 -7.215 4.063 1.00 98.56 87 MET A O 1
ATOM 671 N N . VAL A 1 88 ? -9.906 -6.086 2.511 1.00 98.69 88 VAL A N 1
ATOM 672 C CA . VAL A 1 88 ? -8.843 -5.160 2.106 1.00 98.69 88 VAL A CA 1
ATOM 673 C C . VAL A 1 88 ? -8.910 -3.874 2.921 1.00 98.69 88 VAL A C 1
ATOM 675 O O . VAL A 1 88 ? -9.990 -3.306 3.099 1.00 98.69 88 VAL A O 1
ATOM 678 N N . VAL A 1 89 ? -7.756 -3.391 3.378 1.00 98.56 89 VAL A N 1
ATOM 679 C CA . VAL A 1 89 ? -7.627 -2.085 4.035 1.00 98.56 89 VAL A CA 1
ATOM 680 C C . VAL A 1 89 ? -7.919 -0.957 3.047 1.00 98.56 89 VAL A C 1
ATOM 682 O O . VAL A 1 89 ? -7.355 -0.904 1.951 1.00 98.56 89 VAL A O 1
ATOM 685 N N . VAL A 1 90 ? -8.781 -0.026 3.450 1.00 98.50 90 VAL A N 1
ATOM 686 C CA . VAL A 1 90 ? -9.125 1.167 2.671 1.00 98.50 90 VAL A CA 1
ATOM 687 C C . VAL A 1 90 ? -8.843 2.431 3.472 1.00 98.50 90 VAL A C 1
ATOM 689 O O . VAL A 1 90 ? -9.084 2.478 4.677 1.00 98.50 90 VAL A O 1
ATOM 692 N N . GLY A 1 91 ? -8.365 3.463 2.789 1.00 97.31 91 GLY A N 1
ATOM 693 C CA . GLY A 1 91 ? -7.934 4.715 3.400 1.00 97.31 91 GLY A CA 1
ATOM 694 C C . GLY A 1 91 ? -6.920 5.440 2.522 1.00 97.31 91 GLY A C 1
ATOM 695 O O . GLY A 1 91 ? -6.440 4.905 1.518 1.00 97.31 91 GLY A O 1
ATOM 696 N N . ARG A 1 92 ? -6.652 6.694 2.868 1.00 95.81 92 ARG A N 1
ATOM 697 C CA . ARG A 1 92 ? -5.712 7.587 2.183 1.00 95.81 92 ARG A CA 1
ATOM 698 C C . ARG A 1 92 ? -4.773 8.310 3.140 1.00 95.81 92 ARG A C 1
ATOM 700 O O . ARG A 1 92 ? -3.773 8.835 2.663 1.00 95.81 92 ARG A O 1
ATOM 707 N N . THR A 1 93 ? -5.088 8.384 4.433 1.00 96.06 93 THR A N 1
ATOM 708 C CA . THR A 1 93 ? -4.177 8.993 5.406 1.00 96.06 93 THR A CA 1
ATOM 709 C C . THR A 1 93 ? -3.127 8.002 5.894 1.00 96.06 93 THR A C 1
ATOM 711 O O . THR A 1 93 ? -3.306 6.788 5.825 1.00 96.06 93 THR A O 1
ATOM 714 N N . GLU A 1 94 ? -2.012 8.538 6.380 1.00 95.31 94 GLU A N 1
ATOM 715 C CA . GLU A 1 94 ? -0.799 7.768 6.661 1.00 95.31 94 GLU A CA 1
ATOM 716 C C . GLU A 1 94 ? -0.186 8.051 8.040 1.00 95.31 94 GLU A C 1
ATOM 718 O O . GLU A 1 94 ? 0.851 7.480 8.369 1.00 95.31 94 GLU A O 1
ATOM 723 N N . ASN A 1 95 ? -0.820 8.887 8.874 1.00 96.50 95 ASN A N 1
ATOM 724 C CA . ASN A 1 95 ? -0.350 9.211 10.231 1.00 96.50 95 ASN A CA 1
ATOM 725 C C . ASN A 1 95 ? -1.284 8.650 11.316 1.00 96.50 95 ASN A C 1
ATOM 727 O O . ASN A 1 95 ? -1.327 9.132 12.448 1.00 96.50 95 ASN A O 1
ATOM 731 N N . GLY A 1 96 ? -2.047 7.617 10.969 1.00 96.62 96 GLY A N 1
ATOM 732 C CA . GLY A 1 96 ? -2.933 6.887 11.861 1.00 96.62 96 GLY A CA 1
ATOM 733 C C . GLY A 1 96 ? -4.363 7.414 11.950 1.00 96.62 96 GLY A C 1
ATOM 734 O O . GLY A 1 96 ? -5.164 6.821 12.668 1.00 96.62 96 GLY A O 1
ATOM 735 N N . GLU A 1 97 ? -4.736 8.470 11.234 1.00 97.69 97 GLU A N 1
ATOM 736 C CA . GLU A 1 97 ? -6.088 9.050 11.291 1.00 97.69 97 GLU A CA 1
ATOM 737 C C . GLU A 1 97 ? -7.170 8.065 10.825 1.00 97.69 97 GLU A C 1
ATOM 739 O O . GLU A 1 97 ? -8.275 8.064 11.362 1.00 97.69 97 GLU A O 1
ATOM 744 N N . GLU A 1 98 ? -6.832 7.178 9.889 1.00 97.94 98 GLU A N 1
ATOM 745 C CA . GLU A 1 98 ? -7.692 6.090 9.411 1.00 97.94 98 GLU A CA 1
ATOM 746 C C . GLU A 1 98 ? -7.222 4.707 9.892 1.00 97.94 98 GLU A C 1
ATOM 748 O O . GLU A 1 98 ? -7.587 3.689 9.311 1.00 97.94 98 GLU A O 1
ATOM 753 N N . GLY A 1 99 ? -6.395 4.645 10.944 1.00 97.94 99 GLY A N 1
ATOM 754 C CA . GLY A 1 99 ? -5.805 3.388 11.418 1.00 97.94 99 GLY A CA 1
ATOM 755 C C . GLY A 1 99 ? -4.697 2.846 10.507 1.00 97.94 99 GLY A C 1
ATOM 756 O O . GLY A 1 99 ? -4.377 1.662 10.579 1.00 97.94 99 GLY A O 1
ATOM 757 N N . ILE A 1 100 ? -4.117 3.701 9.660 1.00 98.44 100 ILE A N 1
ATOM 758 C CA . ILE A 1 100 ? -3.011 3.397 8.744 1.00 98.44 100 ILE A CA 1
ATOM 759 C C . ILE A 1 100 ? -1.837 4.307 9.095 1.00 98.44 100 ILE A C 1
ATOM 761 O O . ILE A 1 100 ? -2.003 5.524 9.145 1.00 98.44 100 ILE A O 1
ATOM 765 N N . LEU A 1 101 ? -0.664 3.729 9.345 1.00 98.19 101 LEU A N 1
ATOM 766 C CA . LEU A 1 101 ? 0.547 4.465 9.699 1.00 98.19 101 LEU A CA 1
ATOM 767 C C . LEU A 1 101 ? 1.714 4.055 8.800 1.00 98.19 101 LEU A C 1
ATOM 769 O O . LEU A 1 101 ? 2.141 2.902 8.840 1.00 98.19 101 LEU A O 1
ATOM 773 N N . VAL A 1 102 ? 2.282 5.007 8.065 1.00 97.31 102 VAL A N 1
ATOM 774 C CA . VAL A 1 102 ? 3.519 4.830 7.295 1.00 97.31 102 VAL A CA 1
ATOM 775 C C . VAL A 1 102 ? 4.702 5.304 8.142 1.00 97.31 102 VAL A C 1
ATOM 777 O O . VAL A 1 102 ? 4.771 6.457 8.559 1.00 97.31 102 VAL A O 1
ATOM 780 N N . HIS A 1 103 ? 5.652 4.411 8.433 1.00 95.38 103 HIS A N 1
ATOM 781 C CA . HIS A 1 103 ? 6.773 4.684 9.339 1.00 95.38 103 HIS A CA 1
ATOM 782 C C . HIS A 1 103 ? 8.094 4.920 8.600 1.00 95.38 103 HIS A C 1
ATOM 784 O O . HIS A 1 103 ? 8.991 4.072 8.545 1.00 95.38 103 HIS A O 1
ATOM 790 N N . GLU A 1 104 ? 8.235 6.122 8.051 1.00 91.12 104 GLU A N 1
ATOM 791 C CA . GLU A 1 104 ? 9.395 6.535 7.250 1.00 91.12 104 GLU A CA 1
ATOM 792 C C . GLU A 1 104 ? 10.701 6.693 8.066 1.00 91.12 104 GLU A C 1
ATOM 794 O O . GLU A 1 104 ? 11.801 6.563 7.527 1.00 91.12 104 GLU A O 1
ATOM 799 N N . LYS A 1 105 ? 10.613 6.937 9.385 1.00 87.88 105 LYS A N 1
ATOM 800 C CA . LYS A 1 105 ? 11.769 7.243 10.262 1.00 87.88 105 LYS A CA 1
ATOM 801 C C . LYS A 1 105 ? 12.277 6.031 11.044 1.00 87.88 105 LYS A C 1
ATOM 803 O O . LYS A 1 105 ? 12.817 6.166 12.138 1.00 87.88 105 LYS A O 1
ATOM 808 N N . CYS A 1 106 ? 12.127 4.840 10.479 1.00 86.62 106 CYS A N 1
ATOM 809 C CA . CYS A 1 106 ? 12.434 3.566 11.129 1.00 86.62 106 CYS A CA 1
ATOM 810 C C . CYS A 1 106 ? 13.928 3.249 11.299 1.00 86.62 106 CYS A C 1
ATOM 812 O O . CYS A 1 106 ? 14.279 2.472 12.182 1.00 86.62 106 CYS A O 1
ATOM 814 N N . PHE A 1 107 ? 14.806 3.846 10.490 1.00 85.12 107 PHE A N 1
ATOM 815 C CA . PHE A 1 107 ? 16.257 3.599 10.526 1.00 85.12 107 PHE A CA 1
ATOM 816 C C . PHE A 1 107 ? 17.085 4.870 10.752 1.00 85.12 107 PHE A C 1
ATOM 818 O O . PHE A 1 107 ? 18.303 4.875 10.557 1.00 85.12 107 PHE A O 1
ATOM 825 N N . VAL A 1 108 ? 16.438 5.971 11.146 1.00 73.88 108 VAL A N 1
ATOM 826 C CA . VAL A 1 108 ? 17.1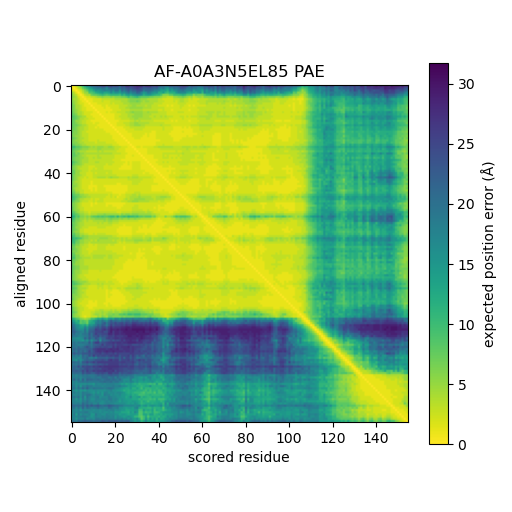42 7.225 11.421 1.00 73.88 108 VAL A CA 1
ATOM 827 C C . VAL A 1 108 ? 17.884 7.069 12.742 1.00 73.88 108 VAL A C 1
ATOM 829 O O . VAL A 1 108 ? 17.293 7.102 13.819 1.00 73.88 108 VAL A O 1
ATOM 832 N N . THR A 1 109 ? 19.200 6.890 12.657 1.00 57.78 109 THR A N 1
ATOM 833 C CA . THR A 1 109 ? 20.068 7.035 13.825 1.00 57.78 109 THR A CA 1
ATOM 834 C C . THR A 1 109 ? 20.173 8.532 14.121 1.00 57.78 109 THR A C 1
ATOM 836 O O . THR A 1 109 ? 20.456 9.298 13.196 1.00 57.78 109 THR A O 1
ATOM 839 N N . PRO A 1 110 ? 19.941 8.998 15.359 1.00 53.12 110 PRO A N 1
ATOM 840 C CA . PRO A 1 110 ? 20.252 10.371 15.716 1.00 53.12 110 PRO A CA 1
ATOM 841 C C . PRO A 1 110 ? 21.778 10.511 15.766 1.00 53.12 110 PRO A C 1
ATOM 843 O O . PRO A 1 110 ? 22.390 10.362 16.818 1.00 53.12 110 PRO A O 1
ATOM 846 N N . THR A 1 111 ? 22.418 10.755 14.626 1.00 52.16 111 THR A N 1
ATOM 847 C CA . THR A 1 111 ? 23.848 11.065 14.570 1.00 52.16 111 THR A CA 1
ATOM 848 C C . THR A 1 111 ? 24.094 12.348 13.791 1.00 52.16 111 THR A C 1
ATOM 850 O O . THR A 1 111 ? 23.947 12.409 12.575 1.00 52.16 111 THR A O 1
ATOM 853 N N . THR A 1 112 ? 24.458 13.364 14.580 1.00 42.03 112 THR A N 1
ATOM 854 C CA . THR A 1 112 ? 25.569 14.305 14.373 1.00 42.03 112 THR A CA 1
ATOM 855 C C . THR A 1 112 ? 25.766 14.889 12.975 1.00 42.03 112 THR A C 1
ATOM 857 O O . THR A 1 112 ? 26.257 14.222 12.074 1.00 42.03 112 THR A O 1
ATOM 860 N N . GLU A 1 113 ? 25.464 16.188 12.901 1.00 49.81 113 GLU A N 1
ATOM 861 C CA . GLU A 1 113 ? 26.272 17.261 12.305 1.00 49.81 113 GLU A CA 1
ATOM 862 C C . GLU A 1 113 ? 26.947 17.022 10.940 1.00 49.81 113 GLU A C 1
ATOM 864 O O . GLU A 1 113 ? 27.851 16.211 10.777 1.00 49.81 113 GLU A O 1
ATOM 869 N N . ASN A 1 114 ? 26.603 17.914 10.003 1.00 45.41 114 ASN A N 1
ATOM 870 C CA . ASN A 1 114 ? 27.359 18.245 8.791 1.00 45.41 114 ASN A CA 1
ATOM 871 C C . ASN A 1 114 ? 27.368 17.202 7.661 1.00 45.41 114 ASN A C 1
ATOM 873 O O . ASN A 1 114 ? 28.414 16.864 7.113 1.00 45.41 114 ASN A O 1
ATOM 877 N N . ALA A 1 115 ? 26.183 16.814 7.183 1.00 54.84 115 ALA A N 1
ATOM 878 C CA . ALA A 1 115 ? 26.043 16.688 5.733 1.00 54.84 115 ALA A CA 1
ATOM 879 C C . ALA A 1 115 ? 26.110 18.108 5.147 1.00 54.84 115 ALA A C 1
ATOM 881 O O . ALA A 1 115 ? 25.368 18.982 5.609 1.00 54.84 115 ALA A O 1
ATOM 882 N N . ASP A 1 116 ? 27.009 18.360 4.188 1.00 50.62 116 ASP A N 1
ATOM 883 C CA . ASP A 1 116 ? 27.081 19.645 3.487 1.00 50.62 116 ASP A CA 1
ATOM 884 C C . ASP A 1 116 ? 25.669 20.070 3.074 1.00 50.62 116 ASP A C 1
ATOM 886 O O . ASP A 1 116 ? 25.001 19.384 2.298 1.00 50.62 116 ASP A O 1
ATOM 890 N N . LYS A 1 117 ? 25.203 21.211 3.600 1.00 53.97 117 LYS A N 1
ATOM 891 C CA . LYS A 1 117 ? 23.853 21.743 3.329 1.00 53.97 117 LYS A CA 1
ATOM 892 C C . LYS A 1 117 ? 23.620 22.000 1.836 1.00 53.97 117 LYS A C 1
ATOM 894 O O . LYS A 1 117 ? 22.485 22.207 1.417 1.00 53.97 117 LYS A O 1
ATOM 899 N N . PHE A 1 118 ? 24.692 22.012 1.046 1.00 51.41 118 PHE A N 1
ATOM 900 C CA . PHE A 1 118 ? 24.665 22.257 -0.379 1.00 51.41 118 PHE A CA 1
ATOM 901 C C . PHE A 1 118 ? 25.833 21.547 -1.073 1.00 51.41 118 PHE A C 1
ATOM 903 O O . PHE A 1 118 ? 26.996 21.795 -0.770 1.00 51.41 118 PHE A O 1
ATOM 910 N N . SER A 1 119 ? 25.516 20.664 -2.017 1.00 62.28 119 SER A N 1
ATOM 911 C CA . SER A 1 119 ? 26.476 19.863 -2.774 1.00 62.28 119 SER A CA 1
ATOM 912 C C . SER A 1 119 ? 26.046 19.839 -4.240 1.00 62.28 119 SER A C 1
ATOM 914 O O . SER A 1 119 ? 24.977 19.325 -4.572 1.00 62.28 119 SER A O 1
ATOM 916 N N . PHE A 1 120 ? 26.852 20.413 -5.136 1.00 60.16 120 PHE A N 1
ATOM 917 C CA . PHE A 1 120 ? 26.561 20.394 -6.570 1.00 60.16 120 PHE A CA 1
ATOM 918 C C . PHE A 1 120 ? 27.007 19.074 -7.205 1.00 60.16 120 PHE A C 1
ATOM 920 O O . PHE A 1 120 ? 28.182 18.721 -7.158 1.00 60.16 120 PHE A O 1
ATOM 927 N N . ARG A 1 121 ? 26.074 18.393 -7.887 1.00 55.69 121 ARG A N 1
ATOM 928 C CA . ARG A 1 121 ? 26.340 17.260 -8.804 1.00 55.69 121 ARG A CA 1
ATOM 929 C C . ARG A 1 121 ? 27.117 16.084 -8.182 1.00 55.69 121 ARG A C 1
ATOM 931 O O . ARG A 1 121 ? 27.822 15.373 -8.892 1.00 55.69 121 ARG A O 1
ATOM 938 N N . SER A 1 122 ? 26.968 15.839 -6.882 1.00 59.91 122 SER A N 1
ATOM 939 C CA . SER A 1 122 ? 27.644 14.744 -6.162 1.00 59.91 122 SER A CA 1
ATOM 940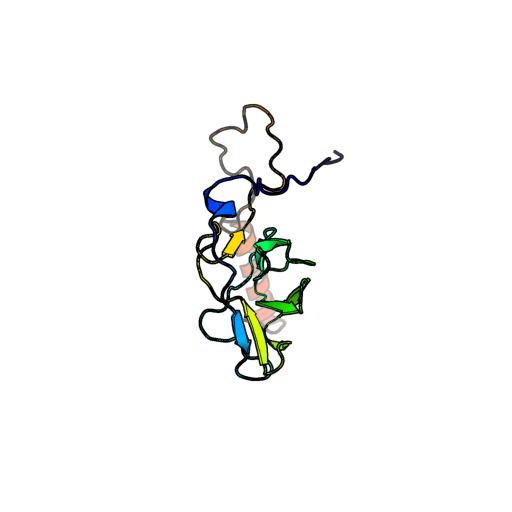 C C . SER A 1 122 ? 27.136 13.342 -6.510 1.00 59.91 122 SER A C 1
ATOM 942 O O . SER A 1 122 ? 27.807 12.352 -6.223 1.00 59.91 122 SER A O 1
ATOM 944 N N . ARG A 1 123 ? 25.975 13.232 -7.166 1.00 56.91 123 ARG A N 1
ATOM 945 C CA . ARG A 1 123 ? 25.466 11.987 -7.750 1.00 56.91 123 ARG A CA 1
ATOM 946 C C . ARG A 1 123 ? 25.057 12.217 -9.198 1.00 56.91 123 ARG A C 1
ATOM 948 O O . ARG A 1 123 ? 24.461 13.241 -9.528 1.00 56.91 123 ARG A O 1
ATOM 955 N N . GLY A 1 124 ? 25.360 11.246 -10.058 1.00 58.06 124 GLY A N 1
ATOM 956 C CA . GLY A 1 124 ? 24.793 11.188 -11.400 1.00 58.06 124 GLY A CA 1
ATOM 957 C C . GLY A 1 124 ? 23.279 11.049 -11.284 1.00 58.06 124 GLY A C 1
ATOM 958 O O . GLY A 1 124 ? 22.787 10.039 -10.789 1.00 58.06 124 GLY A O 1
ATOM 959 N N . THR A 1 125 ? 22.547 12.083 -11.678 1.00 60.12 125 THR A N 1
ATOM 960 C CA . THR A 1 125 ? 21.089 12.024 -11.790 1.00 60.12 125 THR A CA 1
ATOM 961 C C . THR A 1 125 ? 20.720 11.544 -13.189 1.00 60.12 125 THR A C 1
ATOM 963 O O . THR A 1 125 ? 21.519 11.690 -14.118 1.00 60.12 125 THR A O 1
ATOM 966 N N . ARG A 1 126 ? 19.506 11.007 -13.362 1.00 58.38 126 ARG A N 1
ATOM 967 C CA . ARG A 1 126 ? 18.972 10.663 -14.694 1.00 58.38 126 ARG A CA 1
ATOM 968 C C . ARG A 1 126 ? 18.963 11.857 -15.656 1.00 58.38 126 ARG A C 1
ATOM 970 O O . ARG A 1 126 ? 19.023 11.661 -16.860 1.00 58.38 126 ARG A O 1
ATOM 977 N N . GLU A 1 127 ? 18.928 13.071 -15.116 1.00 61.22 127 GLU A N 1
ATOM 978 C CA . GLU A 1 127 ? 18.877 14.323 -15.868 1.00 61.22 127 GLU A CA 1
ATOM 979 C C . GLU A 1 127 ? 20.261 14.902 -16.178 1.00 61.22 127 GLU A C 1
ATOM 981 O O . GLU A 1 127 ? 20.356 15.913 -16.866 1.00 61.22 127 GLU A O 1
ATOM 986 N N . THR A 1 128 ? 21.352 14.294 -15.694 1.00 69.31 128 THR A N 1
ATOM 987 C CA . THR A 1 128 ? 22.703 14.760 -16.018 1.00 69.31 128 THR A CA 1
ATOM 988 C C . THR A 1 128 ? 22.967 14.530 -17.513 1.00 69.31 128 THR A C 1
ATOM 990 O O . THR A 1 128 ? 23.111 13.376 -17.922 1.00 69.31 128 THR A O 1
ATOM 993 N N . PRO A 1 129 ? 23.089 15.586 -18.343 1.00 60.50 129 PRO A N 1
ATOM 994 C CA . PRO A 1 129 ? 23.295 15.404 -19.771 1.00 60.50 129 PRO A CA 1
ATOM 995 C C . PRO A 1 129 ? 24.713 14.885 -20.012 1.00 60.50 129 PRO A C 1
ATOM 997 O O . PRO A 1 129 ? 25.697 15.577 -19.743 1.00 60.50 129 PRO A O 1
ATOM 1000 N N . PHE A 1 130 ? 24.822 13.663 -20.529 1.00 66.38 130 PHE A N 1
ATOM 1001 C CA . PHE A 1 130 ? 26.065 13.135 -21.078 1.00 66.38 130 PHE A CA 1
ATOM 1002 C C . PHE A 1 130 ? 26.042 13.337 -22.591 1.00 66.38 130 PHE A C 1
ATOM 1004 O O . PHE A 1 130 ? 25.516 12.512 -23.330 1.00 66.38 130 PHE A O 1
ATOM 1011 N N . SER A 1 131 ? 26.617 14.445 -23.065 1.00 63.03 131 SER A N 1
ATOM 1012 C CA . SER A 1 131 ? 26.731 14.741 -24.504 1.00 63.03 131 SER A CA 1
ATOM 1013 C C . SER A 1 131 ? 27.385 13.595 -25.285 1.00 63.03 131 SER A C 1
ATOM 1015 O O . SER A 1 131 ? 26.924 13.248 -26.366 1.00 63.03 131 SER A O 1
ATOM 1017 N N . ARG A 1 132 ? 28.370 12.918 -24.680 1.00 65.56 132 ARG A N 1
ATOM 1018 C CA . ARG A 1 132 ? 29.012 11.715 -25.232 1.00 65.56 132 ARG A CA 1
ATOM 1019 C C . ARG A 1 132 ? 28.021 10.587 -25.559 1.00 65.56 132 ARG A C 1
ATOM 1021 O O . ARG A 1 132 ? 28.212 9.888 -26.545 1.00 65.56 132 ARG A O 1
ATOM 1028 N N . SER A 1 133 ? 26.954 10.429 -24.774 1.00 71.94 133 SER A N 1
ATOM 1029 C CA . SER A 1 133 ? 25.933 9.401 -25.013 1.00 71.94 133 SER A CA 1
ATOM 1030 C C . SER A 1 133 ? 25.120 9.660 -26.283 1.00 71.94 133 SER A C 1
ATOM 1032 O O . SER A 1 133 ? 24.630 8.707 -26.880 1.00 71.94 133 SER A O 1
ATOM 1034 N N . TYR A 1 134 ? 25.003 10.918 -26.722 1.00 82.31 134 TYR A N 1
ATOM 1035 C CA . TYR A 1 134 ? 24.342 11.259 -27.983 1.00 82.31 134 TYR A CA 1
ATOM 1036 C C . TYR A 1 134 ? 25.244 11.000 -29.191 1.00 82.31 134 TYR A C 1
ATOM 1038 O O . TYR A 1 134 ? 24.776 10.427 -30.169 1.00 82.31 134 TYR A O 1
ATOM 1046 N N . ASP A 1 135 ? 26.534 11.343 -29.110 1.00 87.06 135 ASP A N 1
ATOM 1047 C CA . ASP A 1 135 ? 27.492 11.080 -30.195 1.00 87.06 135 ASP A CA 1
ATOM 1048 C C . ASP A 1 135 ? 27.620 9.578 -30.491 1.00 87.06 135 ASP A C 1
ATOM 1050 O O . ASP A 1 135 ? 27.636 9.159 -31.653 1.00 87.06 135 ASP A O 1
ATOM 1054 N N . ASP A 1 136 ? 27.668 8.758 -29.438 1.00 88.12 136 ASP A N 1
ATOM 1055 C CA . ASP A 1 136 ? 27.702 7.302 -29.566 1.00 88.12 136 ASP A CA 1
ATOM 1056 C C . ASP A 1 136 ? 26.373 6.764 -30.132 1.00 88.12 136 ASP A C 1
ATOM 1058 O O . ASP A 1 136 ? 26.385 5.916 -31.028 1.00 88.12 136 ASP A O 1
ATOM 1062 N N . LEU A 1 137 ? 25.228 7.308 -29.695 1.00 87.88 137 LEU A N 1
ATOM 1063 C CA . LEU A 1 137 ? 23.913 6.950 -30.235 1.00 87.88 137 LEU A CA 1
ATOM 1064 C C . LEU A 1 137 ? 23.799 7.275 -31.733 1.00 87.88 137 LEU A C 1
ATOM 1066 O O . LEU A 1 137 ? 23.333 6.431 -32.495 1.00 87.88 137 LEU A O 1
ATOM 1070 N N . TYR A 1 138 ? 24.248 8.452 -32.181 1.00 91.38 138 TYR A N 1
ATOM 1071 C CA . TYR A 1 138 ? 24.207 8.830 -33.599 1.00 91.38 138 TYR A CA 1
ATOM 1072 C C . TYR A 1 138 ? 25.000 7.857 -34.469 1.00 91.38 138 TYR A C 1
ATOM 1074 O O . TYR A 1 138 ? 24.491 7.387 -35.486 1.00 91.38 138 TYR A O 1
ATOM 1082 N N . ARG A 1 139 ? 26.215 7.496 -34.041 1.00 92.19 139 ARG A N 1
ATOM 1083 C CA . ARG A 1 139 ? 27.064 6.538 -34.767 1.00 92.19 139 ARG A CA 1
ATOM 1084 C C . ARG A 1 139 ? 26.410 5.166 -34.891 1.00 92.19 139 ARG A C 1
ATOM 1086 O O . ARG A 1 139 ? 26.441 4.575 -35.970 1.00 92.19 139 ARG A O 1
ATOM 1093 N N . ILE A 1 140 ? 25.814 4.674 -33.805 1.00 92.69 140 ILE A N 1
ATOM 1094 C CA . ILE A 1 140 ? 25.117 3.382 -33.791 1.00 92.69 140 ILE A CA 1
ATOM 1095 C C . ILE A 1 140 ? 23.909 3.427 -34.733 1.00 92.69 140 ILE A C 1
ATOM 1097 O O . ILE A 1 140 ? 23.777 2.562 -35.595 1.00 92.69 140 ILE A O 1
ATOM 1101 N N . LEU A 1 141 ? 23.075 4.468 -34.644 1.00 94.56 141 LEU A N 1
ATOM 1102 C CA . LEU A 1 141 ? 21.896 4.614 -35.502 1.00 94.56 141 LEU A CA 1
ATOM 1103 C C . LEU A 1 141 ? 22.265 4.720 -36.991 1.00 94.56 141 LEU A C 1
ATOM 1105 O O . LEU A 1 141 ? 21.592 4.124 -37.832 1.00 94.56 141 LEU A O 1
ATOM 1109 N N . GLU A 1 142 ? 23.331 5.446 -37.343 1.00 94.81 142 GLU A N 1
ATOM 1110 C CA . GLU A 1 142 ? 23.808 5.535 -38.729 1.00 94.81 142 GLU A CA 1
ATOM 1111 C C . GLU A 1 142 ? 24.313 4.195 -39.273 1.00 94.81 142 GLU A C 1
ATOM 1113 O O . GLU A 1 142 ? 24.036 3.859 -40.431 1.00 94.81 142 GLU A O 1
ATOM 1118 N N . ASN A 1 143 ? 25.050 3.437 -38.456 1.00 96.06 143 ASN A N 1
ATOM 1119 C CA . ASN A 1 143 ? 25.549 2.118 -38.824 1.00 96.06 143 ASN A CA 1
ATOM 1120 C C . ASN A 1 143 ? 24.402 1.118 -39.005 1.00 96.06 143 ASN A C 1
ATOM 1122 O O . ASN A 1 143 ? 24.283 0.487 -40.057 1.00 96.06 143 ASN A O 1
ATOM 1126 N N . ASP A 1 144 ? 23.538 1.001 -38.002 1.00 94.94 144 ASP A N 1
ATOM 1127 C CA . ASP A 1 144 ? 22.509 -0.036 -37.948 1.00 94.94 144 ASP A CA 1
ATOM 1128 C C . ASP A 1 144 ? 21.394 0.226 -38.959 1.00 94.94 144 ASP A C 1
ATOM 1130 O O . ASP A 1 144 ? 20.800 -0.715 -39.477 1.00 94.94 144 ASP A O 1
ATOM 1134 N N . ARG A 1 145 ? 21.182 1.487 -39.362 1.00 94.25 145 ARG A N 1
ATOM 1135 C CA . ARG A 1 145 ? 20.320 1.823 -40.505 1.00 94.25 145 ARG A CA 1
ATOM 1136 C C . ARG A 1 145 ? 20.780 1.166 -41.812 1.00 94.25 145 ARG A C 1
ATOM 1138 O O . ARG A 1 145 ? 19.946 0.910 -42.678 1.00 94.25 145 ARG A O 1
ATOM 1145 N N . LYS A 1 146 ? 22.087 0.950 -41.992 1.00 96.19 146 LYS A N 1
ATOM 1146 C CA . LYS A 1 146 ? 22.666 0.352 -43.209 1.00 96.19 146 LYS A CA 1
ATOM 1147 C C . LYS A 1 146 ? 22.915 -1.150 -43.072 1.00 96.19 146 LYS A C 1
ATOM 1149 O O . LYS A 1 146 ? 22.932 -1.841 -44.085 1.00 96.19 146 LYS A O 1
ATOM 1154 N N . HIS A 1 147 ? 23.116 -1.640 -41.848 1.00 96.19 147 HIS A N 1
ATOM 1155 C CA . HIS A 1 147 ? 23.593 -3.002 -41.585 1.00 96.19 147 HIS A CA 1
ATOM 1156 C C . HIS A 1 147 ? 22.663 -3.835 -40.687 1.00 96.19 147 HIS A C 1
ATOM 1158 O O . HIS A 1 147 ? 23.035 -4.935 -40.283 1.00 96.19 147 HIS A O 1
ATOM 1164 N N . GLY A 1 148 ? 21.460 -3.348 -40.374 1.00 92.50 148 GLY A N 1
ATOM 1165 C CA . GLY A 1 148 ? 20.512 -4.043 -39.508 1.00 92.50 148 GLY A CA 1
ATOM 1166 C C . GLY A 1 148 ? 19.124 -3.400 -39.467 1.00 92.50 148 GLY A C 1
ATOM 1167 O O . GLY A 1 148 ? 18.664 -2.787 -40.431 1.00 92.50 148 GLY A O 1
ATOM 1168 N N . HIS A 1 149 ? 18.441 -3.571 -38.333 1.00 91.50 149 HIS A N 1
ATOM 1169 C CA . HIS A 1 149 ? 17.115 -3.018 -38.072 1.00 91.50 149 HIS A CA 1
ATOM 1170 C C . HIS A 1 149 ? 17.102 -2.309 -36.718 1.00 91.50 149 HIS A C 1
ATOM 1172 O O . HIS A 1 149 ? 17.586 -2.846 -35.726 1.00 91.50 149 HIS A O 1
ATOM 1178 N N . ILE A 1 150 ? 16.505 -1.120 -36.677 1.00 94.44 150 ILE A N 1
ATOM 1179 C CA . ILE A 1 150 ? 16.337 -0.333 -35.454 1.00 94.44 150 ILE A CA 1
ATOM 1180 C C . ILE A 1 150 ? 14.912 -0.565 -34.944 1.00 94.44 150 ILE A C 1
ATOM 1182 O O . ILE A 1 150 ? 13.952 -0.310 -35.672 1.00 94.44 150 ILE A O 1
ATOM 1186 N N . VAL A 1 151 ? 14.771 -1.037 -33.703 1.00 92.75 151 VAL A N 1
ATOM 1187 C CA . VAL A 1 151 ? 13.472 -1.242 -33.043 1.00 92.75 151 VAL A CA 1
ATOM 1188 C C . VAL A 1 151 ? 13.352 -0.284 -31.867 1.00 92.75 151 VAL A C 1
ATOM 1190 O O . VAL A 1 151 ? 14.188 -0.288 -30.967 1.00 92.75 151 VAL A O 1
ATOM 1193 N N . TRP A 1 152 ? 12.286 0.513 -31.862 1.00 92.06 152 TRP A N 1
ATOM 1194 C CA . TRP A 1 152 ? 11.932 1.368 -30.735 1.00 92.06 152 TRP A CA 1
ATOM 1195 C C . TRP A 1 152 ? 10.907 0.651 -29.864 1.00 92.06 152 TRP A C 1
ATOM 1197 O O . TRP A 1 152 ? 9.809 0.341 -30.323 1.00 92.06 152 TRP A O 1
ATOM 1207 N N . VAL A 1 153 ? 11.259 0.404 -28.605 1.00 89.25 153 VAL A N 1
ATOM 1208 C CA . VAL A 1 153 ? 10.286 0.035 -27.574 1.00 89.25 153 VAL A CA 1
ATOM 1209 C C . VAL A 1 153 ? 9.898 1.324 -26.871 1.00 89.25 153 VAL A C 1
ATOM 1211 O O . VAL A 1 153 ? 10.708 1.920 -26.164 1.00 89.25 153 VAL A O 1
ATOM 1214 N N . LEU A 1 154 ? 8.681 1.782 -27.140 1.00 85.44 154 LEU A N 1
ATOM 1215 C CA . LEU A 1 154 ? 8.108 2.969 -26.521 1.00 85.44 154 LEU A CA 1
ATOM 1216 C C . LEU A 1 154 ? 7.273 2.512 -25.322 1.00 85.44 154 LEU A C 1
ATOM 1218 O O . LEU A 1 154 ? 6.474 1.584 -25.457 1.00 85.44 154 LEU A O 1
ATOM 1222 N N . GLY A 1 155 ? 7.516 3.126 -24.165 1.00 79.44 155 GLY A N 1
ATOM 1223 C CA . GLY A 1 155 ? 6.776 2.912 -22.919 1.00 79.44 155 GLY A CA 1
ATOM 1224 C C . GLY A 1 155 ? 5.930 4.116 -22.551 1.00 79.44 155 GLY A C 1
ATOM 1225 O O . GLY A 1 155 ? 6.194 5.207 -23.109 1.00 79.44 155 GLY A O 1
#

Sequence (155 aa):
MQLNLTYSPPDFTLPHLQNSPAARLLPATADGIAPDGFHATSNFPEYIRLAGGEWVLAPESRMDAVLVVQGRDLAVIEARRLRKGDMVVVGRTENGEEGILVHEKCFVTPTTENADKFSFRSRGTRETPFSRSYDDLYRILENDRKHGHIVWVLG

Solvent-accessible surface area (backbone atoms only — not comparable to full-atom values): 9376 Å² total; per-residue (Å²): 134,85,83,86,76,62,81,48,79,82,71,64,82,40,67,64,55,62,66,30,45,50,43,44,66,43,50,18,78,33,70,35,35,70,38,90,58,48,35,68,40,50,82,50,56,36,32,39,20,39,88,90,69,51,74,43,69,50,48,82,68,46,57,73,18,34,41,33,58,57,91,92,46,58,44,61,38,52,42,74,72,40,46,56,59,43,38,28,40,35,46,84,57,47,79,14,77,42,10,26,31,59,44,80,70,30,62,69,71,96,69,78,85,80,75,72,95,72,76,86,79,85,60,92,50,96,79,60,83,57,68,68,61,52,60,54,47,52,53,48,53,61,49,32,69,77,75,58,79,86,83,85,86,84,131

Nearest PDB structures (foldseek):
  3c2q-assembly1_B-2  TM=6.773E-01  e=5.899E-10  Methanococcus maripaludis S2
  6juy-assembly1_B  TM=8.985E-01  e=1.205E-07  Synechocystis sp. PCC 6803 substr. Kazusa
  6juy-assembly1_A  TM=8.950E-01  e=2.222E-07  Synechocystis sp. PCC 6803 substr. Kazusa
  6juy-assembly1_D  TM=7.204E-01  e=1.205E-07  Synechocystis sp. PCC 6803 substr. Kazusa
  6juy-assembly1_C  TM=6.808E-01  e=1.003E-07  Synechocystis sp. PCC 6803 substr. Kazusa

Mean predicted aligned error: 9.37 Å